Protein AF-A0A1A6FY89-F1 (afdb_monomer_lite)

InterPro domains:
  IPR026791 Dedicator o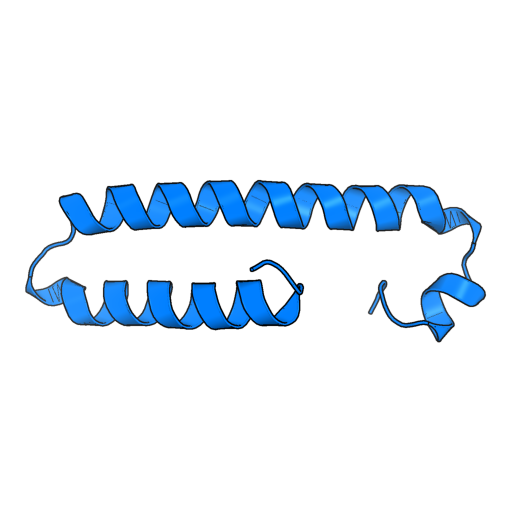f cytokinesis [PTHR45653] (1-65)
  IPR027357 DOCKER domain [PS51651] (1-68)
  IPR043162 Dedicator of cytokinesis, C-terminal, lobe C [G3DSA:1.20.58.740] (1-68)
  IPR046773 DOCKER, Lobe C [PF20421] (2-63)

Structure (mmCIF, N/CA/C/O backbone):
data_AF-A0A1A6FY89-F1
#
_entry.id   AF-A0A1A6FY89-F1
#
loop_
_atom_site.group_PDB
_atom_site.id
_atom_site.type_symbol
_atom_site.label_atom_id
_atom_site.label_alt_id
_atom_site.label_comp_id
_atom_site.label_asym_id
_atom_site.label_entity_id
_atom_site.label_seq_id
_atom_site.pdbx_PDB_ins_code
_atom_site.Cartn_x
_atom_site.Cartn_y
_atom_site.Cartn_z
_atom_site.occupancy
_atom_site.B_iso_or_equiv
_atom_site.auth_seq_id
_atom_site.auth_comp_id
_atom_site.auth_asym_id
_atom_site.auth_atom_id
_atom_site.pdbx_PDB_model_num
ATOM 1 N N . ALA A 1 1 ? 1.147 -5.020 -13.850 1.00 85.25 1 ALA A N 1
ATOM 2 C CA . ALA A 1 1 ? 1.137 -3.770 -14.633 1.00 85.25 1 ALA A CA 1
ATOM 3 C C . ALA A 1 1 ? 2.567 -3.272 -14.818 1.00 85.25 1 ALA A C 1
ATOM 5 O O . ALA A 1 1 ? 3.212 -3.784 -15.711 1.00 85.25 1 ALA A O 1
ATOM 6 N N . PHE A 1 2 ? 3.101 -2.407 -13.948 1.00 94.00 2 PHE A N 1
ATOM 7 C CA . PHE A 1 2 ? 4.402 -1.746 -14.177 1.00 94.00 2 PHE A CA 1
ATOM 8 C C . PHE A 1 2 ? 5.618 -2.484 -13.600 1.00 94.00 2 PHE A C 1
ATOM 10 O O . PHE A 1 2 ? 6.717 -2.370 -14.121 1.00 94.00 2 PHE A O 1
ATOM 17 N N . PHE A 1 3 ? 5.426 -3.284 -12.547 1.00 92.12 3 PHE A N 1
ATOM 18 C CA . PHE A 1 3 ? 6.516 -4.039 -11.908 1.00 92.12 3 PHE A CA 1
ATOM 19 C C . PHE A 1 3 ? 6.804 -5.401 -12.555 1.00 92.12 3 PHE A C 1
ATOM 21 O O . PHE A 1 3 ? 7.661 -6.141 -12.077 1.00 92.12 3 PHE A O 1
ATOM 28 N N . VAL A 1 4 ? 6.069 -5.778 -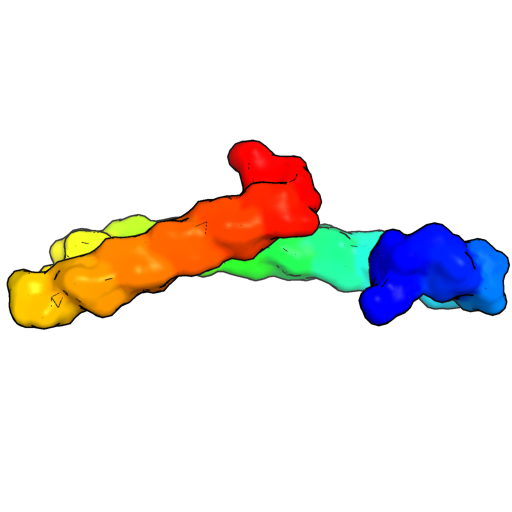13.605 1.00 93.94 4 VAL A N 1
ATOM 29 C CA . VAL A 1 4 ? 6.318 -7.050 -14.295 1.00 93.94 4 VAL A CA 1
ATOM 30 C C . VAL A 1 4 ? 7.567 -6.921 -15.156 1.00 93.94 4 VAL A C 1
ATOM 32 O O . VAL A 1 4 ? 7.791 -5.882 -15.778 1.00 93.94 4 VAL A O 1
ATOM 35 N N . LYS A 1 5 ? 8.365 -7.991 -15.208 1.00 92.38 5 LYS A N 1
ATOM 36 C CA . LYS A 1 5 ? 9.663 -8.005 -15.894 1.00 92.38 5 LYS A CA 1
ATOM 37 C C . LYS A 1 5 ? 9.565 -7.515 -17.342 1.00 92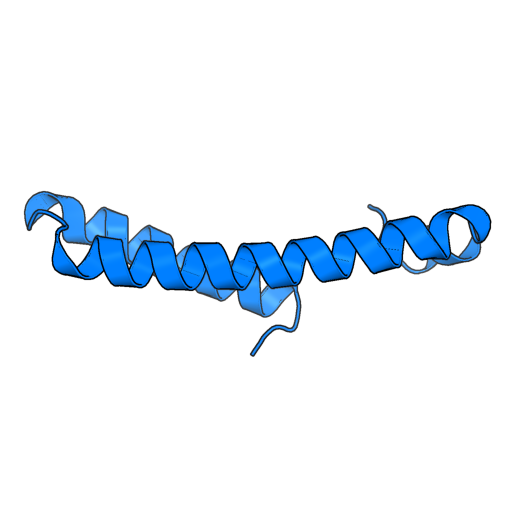.38 5 LYS A C 1
ATOM 39 O O . LYS A 1 5 ? 10.377 -6.695 -17.753 1.00 92.38 5 LYS A O 1
ATOM 44 N N . ASP A 1 6 ? 8.546 -7.961 -18.072 1.00 96.62 6 ASP A N 1
ATOM 45 C CA . ASP A 1 6 ? 8.365 -7.609 -19.483 1.00 96.62 6 ASP A CA 1
ATOM 46 C C . ASP A 1 6 ? 8.120 -6.109 -19.689 1.00 96.62 6 ASP A C 1
ATOM 48 O O . ASP A 1 6 ? 8.656 -5.530 -20.632 1.00 96.62 6 ASP A O 1
ATOM 52 N N . TYR A 1 7 ? 7.376 -5.450 -18.790 1.00 96.75 7 TYR A N 1
ATOM 53 C CA . TYR A 1 7 ? 7.153 -4.001 -18.860 1.00 96.75 7 TYR A CA 1
ATOM 54 C C . TYR A 1 7 ? 8.458 -3.241 -18.605 1.00 96.75 7 TYR A C 1
ATOM 56 O O . TYR A 1 7 ? 8.839 -2.386 -19.397 1.00 96.75 7 TYR A O 1
ATOM 64 N N . VAL A 1 8 ? 9.178 -3.610 -17.539 1.00 94.25 8 VAL A N 1
ATOM 65 C CA . VAL A 1 8 ? 10.441 -2.963 -17.145 1.00 94.25 8 VAL A CA 1
ATOM 66 C C . VAL A 1 8 ? 11.506 -3.079 -18.240 1.00 94.25 8 VAL A C 1
ATOM 68 O O . VAL A 1 8 ? 12.257 -2.137 -18.463 1.00 94.25 8 VAL A O 1
ATOM 71 N N . LEU A 1 9 ? 11.570 -4.218 -18.937 1.00 95.19 9 LEU A N 1
ATOM 72 C CA . LEU A 1 9 ? 12.528 -4.426 -20.026 1.00 95.19 9 LEU A CA 1
ATOM 73 C C . LEU A 1 9 ? 12.144 -3.700 -21.322 1.00 95.19 9 LEU A C 1
ATOM 75 O O . LEU A 1 9 ? 13.034 -3.335 -22.086 1.00 95.19 9 LEU A O 1
ATOM 79 N N . SER A 1 10 ? 10.848 -3.516 -21.584 1.00 97.50 10 SER A N 1
ATOM 80 C CA . SER A 1 10 ? 10.362 -2.846 -22.799 1.00 97.50 10 SER A CA 1
ATOM 81 C C . SER A 1 10 ? 10.323 -1.320 -22.691 1.00 97.50 10 SER A C 1
ATOM 83 O O . SER A 1 10 ? 10.343 -0.669 -23.729 1.00 97.50 10 SER A O 1
ATOM 85 N N . HIS A 1 11 ? 10.312 -0.766 -21.472 1.00 97.56 11 HIS A N 1
ATOM 86 C CA . HIS A 1 11 ? 10.214 0.677 -21.209 1.00 97.56 11 HIS A CA 1
ATOM 87 C C . HIS A 1 11 ? 11.302 1.149 -20.221 1.00 97.56 11 HIS A C 1
ATOM 89 O O . HIS A 1 11 ? 10.993 1.551 -19.092 1.00 97.56 11 HIS A O 1
ATOM 95 N N . PRO A 1 12 ? 12.598 1.071 -20.585 1.00 96.38 12 PRO A N 1
ATOM 96 C CA . PRO A 1 12 ? 13.690 1.488 -19.702 1.00 96.38 12 PRO A CA 1
ATOM 97 C C . PRO A 1 12 ? 13.612 2.971 -19.286 1.00 96.38 12 PRO A C 1
ATOM 99 O O . PRO A 1 12 ? 14.070 3.329 -18.202 1.00 96.38 12 PRO A O 1
ATOM 102 N N . GLU A 1 13 ? 12.997 3.831 -20.101 1.00 97.94 13 GLU A N 1
ATOM 103 C CA . GLU A 1 13 ? 12.774 5.259 -19.840 1.00 97.94 13 GLU A CA 1
ATOM 104 C C . GLU A 1 13 ? 11.838 5.544 -18.653 1.00 97.94 13 GLU A C 1
ATOM 106 O O . GLU A 1 13 ? 11.839 6.644 -18.094 1.00 97.94 13 GLU A O 1
ATOM 111 N N . ASP A 1 14 ? 11.041 4.558 -18.242 1.00 97.88 14 ASP A N 1
ATOM 112 C CA . ASP A 1 14 ? 10.159 4.666 -17.083 1.00 97.88 14 ASP A CA 1
ATOM 113 C C . ASP A 1 14 ? 10.837 4.233 -15.776 1.00 97.88 14 ASP A C 1
ATOM 115 O O . ASP A 1 14 ? 10.233 4.364 -14.710 1.00 97.88 14 ASP A O 1
ATOM 119 N N . GLY A 1 15 ? 12.093 3.771 -15.822 1.00 95.88 15 GLY A N 1
ATOM 120 C CA . GLY A 1 15 ? 12.808 3.201 -14.677 1.00 95.88 15 GLY A CA 1
ATOM 121 C C . GLY A 1 15 ? 12.759 4.062 -13.409 1.00 95.88 15 GLY A C 1
ATOM 122 O O . GLY A 1 15 ? 12.370 3.565 -12.350 1.00 95.88 15 GLY A O 1
ATOM 123 N N . GLU A 1 16 ? 13.066 5.361 -13.509 1.00 97.06 16 GLU A N 1
ATOM 124 C CA . GLU A 1 16 ? 12.982 6.287 -12.365 1.00 97.06 16 GLU A CA 1
ATOM 125 C C . GLU A 1 16 ? 11.553 6.440 -11.835 1.00 97.06 16 GLU A C 1
ATOM 127 O O . GLU A 1 16 ? 11.337 6.440 -10.623 1.00 97.06 16 GLU A O 1
ATOM 132 N N . LYS A 1 17 ? 10.554 6.529 -12.721 1.00 97.44 17 LYS A N 1
ATOM 133 C CA . LYS A 1 17 ? 9.150 6.678 -12.312 1.00 97.44 17 LYS A CA 1
ATOM 134 C C . LYS A 1 17 ? 8.658 5.430 -11.584 1.00 97.44 17 LYS A C 1
ATOM 136 O O . LYS A 1 17 ? 7.958 5.540 -10.581 1.00 97.44 17 LYS A O 1
ATOM 141 N N . ILE A 1 18 ? 9.044 4.247 -12.065 1.00 96.31 18 ILE A N 1
ATOM 142 C CA . ILE A 1 18 ? 8.712 2.958 -11.446 1.00 96.31 18 ILE A CA 1
ATOM 143 C C . ILE A 1 18 ? 9.396 2.828 -10.080 1.00 96.31 18 ILE A C 1
ATOM 145 O O . ILE A 1 18 ? 8.758 2.392 -9.119 1.00 96.31 18 ILE A O 1
ATOM 149 N N . ALA A 1 19 ? 10.664 3.235 -9.965 1.00 94.38 19 ALA A N 1
ATOM 150 C CA . ALA A 1 19 ? 11.370 3.270 -8.686 1.00 94.38 19 ALA A CA 1
ATOM 151 C C . ALA A 1 19 ? 10.674 4.216 -7.695 1.00 94.38 19 ALA A C 1
ATOM 153 O O . ALA A 1 19 ? 10.345 3.802 -6.582 1.00 94.38 19 ALA A O 1
ATOM 154 N N . ARG A 1 20 ? 10.335 5.436 -8.132 1.00 97.19 20 ARG A N 1
ATOM 155 C CA . ARG A 1 20 ? 9.613 6.406 -7.302 1.00 97.19 20 ARG A CA 1
ATOM 156 C C . ARG A 1 20 ? 8.230 5.908 -6.892 1.00 97.19 20 ARG A C 1
ATOM 158 O O . ARG A 1 20 ? 7.823 6.103 -5.751 1.00 97.19 20 ARG A O 1
ATOM 165 N N . LEU A 1 21 ? 7.511 5.232 -7.788 1.00 96.31 21 LEU A N 1
ATOM 166 C CA . LEU A 1 21 ? 6.229 4.607 -7.463 1.00 96.31 21 LEU A CA 1
ATOM 167 C C . LEU A 1 21 ? 6.393 3.574 -6.343 1.00 96.31 21 LEU A C 1
ATOM 169 O O . LEU A 1 21 ? 5.590 3.553 -5.415 1.00 96.31 21 LEU A O 1
ATOM 173 N N . ARG A 1 22 ? 7.445 2.747 -6.391 1.00 93.50 22 ARG A N 1
ATOM 174 C CA . ARG A 1 22 ? 7.725 1.768 -5.333 1.00 93.50 22 ARG A CA 1
ATOM 175 C C . ARG A 1 22 ? 7.979 2.445 -3.987 1.00 93.50 22 ARG A C 1
ATOM 177 O O . ARG A 1 22 ? 7.416 2.003 -2.992 1.00 93.50 22 ARG A O 1
ATOM 184 N N . GLU A 1 23 ? 8.780 3.507 -3.954 1.00 95.38 23 GLU A N 1
ATOM 185 C CA . GLU A 1 23 ? 9.024 4.291 -2.733 1.00 95.38 23 GLU A CA 1
ATOM 186 C C . GLU A 1 23 ? 7.730 4.867 -2.158 1.00 95.38 23 GLU A C 1
ATOM 188 O O . GLU A 1 23 ? 7.424 4.644 -0.991 1.00 95.38 23 GLU A O 1
ATOM 193 N N . LEU A 1 24 ? 6.919 5.520 -2.995 1.00 96.62 24 LEU A N 1
ATOM 194 C CA . LEU A 1 24 ? 5.632 6.085 -2.584 1.00 96.62 24 LEU A CA 1
ATOM 195 C C . LEU A 1 24 ? 4.687 5.020 -2.015 1.00 96.62 24 LEU A C 1
ATOM 197 O O . LEU A 1 24 ? 3.954 5.279 -1.065 1.00 96.62 24 LEU A O 1
ATOM 201 N N . MET A 1 25 ? 4.705 3.805 -2.564 1.00 95.00 25 MET A N 1
ATOM 202 C CA . MET A 1 25 ? 3.902 2.698 -2.044 1.00 95.00 25 MET A CA 1
ATOM 203 C C . MET A 1 25 ? 4.390 2.214 -0.670 1.00 95.00 25 MET A C 1
ATOM 205 O O . MET A 1 25 ? 3.562 1.852 0.168 1.00 95.00 25 MET A O 1
ATOM 209 N N . LEU A 1 26 ? 5.703 2.242 -0.412 1.00 93.56 26 LEU A N 1
ATOM 210 C CA . LEU A 1 26 ? 6.272 1.960 0.912 1.00 93.56 26 LEU A CA 1
ATOM 211 C C . LEU A 1 26 ? 5.894 3.050 1.923 1.00 93.56 26 LEU A C 1
ATOM 213 O O . LEU A 1 26 ? 5.430 2.731 3.017 1.00 93.56 26 LEU A O 1
ATOM 217 N N . GLU A 1 27 ? 6.033 4.322 1.541 1.00 95.88 27 GLU A N 1
ATOM 218 C CA . GLU A 1 27 ? 5.620 5.475 2.355 1.00 95.88 27 GLU A CA 1
ATOM 219 C C . GLU A 1 27 ? 4.121 5.381 2.704 1.00 95.88 27 GLU A C 1
ATOM 221 O O . GLU A 1 27 ? 3.727 5.496 3.866 1.00 95.88 27 GLU A O 1
ATOM 226 N N . GLN A 1 28 ? 3.272 5.062 1.722 1.00 96.38 28 GLN A N 1
ATOM 227 C CA . GLN A 1 28 ? 1.833 4.890 1.928 1.00 96.38 28 GLN A CA 1
ATOM 228 C C . GLN A 1 28 ? 1.506 3.742 2.895 1.00 96.38 28 GLN A C 1
ATOM 230 O O . GLN A 1 28 ? 0.568 3.858 3.688 1.00 96.38 28 GLN A O 1
ATOM 235 N N . ALA A 1 29 ? 2.258 2.637 2.852 1.00 95.50 29 ALA A N 1
ATOM 236 C CA . ALA A 1 29 ? 2.060 1.526 3.778 1.00 95.50 29 ALA A CA 1
ATOM 237 C C . ALA A 1 29 ? 2.314 1.957 5.233 1.00 95.50 29 ALA A C 1
ATOM 239 O O . ALA A 1 29 ? 1.511 1.632 6.104 1.00 95.50 29 ALA A O 1
ATOM 240 N N . GLN A 1 30 ? 3.359 2.752 5.486 1.00 95.44 30 GLN A N 1
ATOM 241 C CA . GLN A 1 30 ? 3.645 3.295 6.821 1.00 95.44 30 GLN A CA 1
ATOM 242 C C . GLN A 1 30 ? 2.533 4.233 7.313 1.00 95.44 30 GLN A C 1
ATOM 244 O O . GLN A 1 30 ? 2.117 4.162 8.470 1.00 95.44 30 GLN A O 1
ATOM 249 N N . ILE A 1 31 ? 2.008 5.086 6.427 1.00 97.69 31 ILE A N 1
ATOM 250 C CA . ILE A 1 31 ? 0.895 5.991 6.753 1.00 97.69 31 ILE A CA 1
ATOM 251 C C . ILE A 1 31 ? -0.356 5.191 7.143 1.00 97.69 31 ILE A C 1
ATOM 253 O O . ILE A 1 31 ? -1.018 5.514 8.132 1.00 97.69 31 ILE A O 1
ATOM 257 N N . LEU A 1 32 ? -0.674 4.133 6.392 1.00 97.81 32 LEU A N 1
ATOM 258 C CA . LEU A 1 32 ? -1.810 3.258 6.688 1.00 97.81 32 LEU A CA 1
ATOM 259 C C . LEU A 1 32 ? -1.631 2.501 8.005 1.00 97.81 32 LEU A C 1
ATOM 261 O O . LEU A 1 32 ? -2.576 2.437 8.786 1.00 97.81 32 LEU A O 1
ATOM 265 N N . GLU A 1 33 ? -0.437 1.973 8.276 1.00 97.12 33 GLU A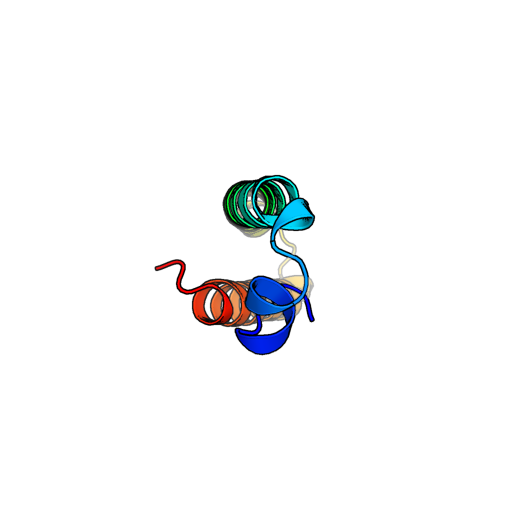 N 1
ATOM 266 C CA . GLU A 1 33 ? -0.122 1.296 9.539 1.00 97.12 33 GLU A CA 1
ATOM 267 C C . GLU A 1 33 ? -0.366 2.217 10.738 1.00 97.12 33 GLU A C 1
ATOM 269 O O . GLU A 1 33 ? -1.084 1.858 11.675 1.00 97.12 33 GLU A O 1
ATOM 274 N N . PHE A 1 34 ? 0.146 3.449 10.668 1.00 98.19 34 PHE A N 1
ATOM 275 C CA . PHE A 1 34 ? -0.087 4.451 11.702 1.00 98.19 34 PHE A CA 1
ATOM 276 C C . PHE A 1 34 ? -1.575 4.801 11.842 1.00 98.19 34 PHE A C 1
ATOM 278 O O . PHE A 1 34 ? -2.104 4.852 12.954 1.00 98.19 34 PHE A O 1
ATOM 285 N N . GLY A 1 35 ? -2.273 5.001 10.721 1.00 98.44 35 GLY A N 1
ATOM 286 C CA . GLY A 1 35 ? -3.706 5.288 10.707 1.00 98.44 35 GLY A CA 1
ATOM 287 C C . GLY A 1 35 ? -4.538 4.178 11.353 1.00 98.44 35 GLY A C 1
ATOM 288 O O . GLY A 1 35 ? -5.439 4.468 12.141 1.00 98.44 35 GLY A O 1
ATOM 289 N N . LEU A 1 36 ? -4.208 2.911 11.089 1.00 98.50 36 LEU A N 1
ATOM 290 C CA . LEU A 1 36 ? -4.863 1.758 11.709 1.00 98.50 36 LEU A CA 1
ATOM 291 C C . LEU A 1 36 ? -4.588 1.685 13.213 1.00 98.50 36 LEU A C 1
ATOM 293 O O . LEU A 1 36 ? -5.524 1.441 13.974 1.00 98.50 36 LEU A O 1
ATOM 297 N N . ALA A 1 37 ? -3.360 1.967 13.653 1.00 98.38 37 ALA A N 1
ATOM 298 C CA . ALA A 1 37 ? -3.017 2.010 15.075 1.00 98.38 37 ALA A CA 1
ATOM 299 C C . ALA A 1 37 ? -3.759 3.130 15.826 1.00 98.38 37 ALA A C 1
ATOM 301 O O . ALA A 1 37 ? -4.178 2.955 16.971 1.00 98.38 37 ALA A O 1
ATOM 302 N N . VAL A 1 38 ? -3.955 4.292 15.194 1.00 98.56 38 VAL A N 1
ATOM 303 C CA . VAL A 1 38 ? -4.802 5.357 15.754 1.00 98.56 38 VAL A CA 1
ATOM 304 C C . VAL A 1 38 ? -6.263 4.914 15.770 1.00 98.56 38 VAL A C 1
ATOM 306 O O . VAL A 1 38 ? -6.925 5.045 16.797 1.00 98.56 38 VAL A O 1
ATOM 309 N N . HIS A 1 39 ? -6.762 4.346 14.673 1.00 98.44 39 HIS A N 1
ATOM 310 C CA . HIS A 1 39 ? -8.142 3.880 14.574 1.00 98.44 39 HIS A CA 1
ATOM 311 C C . HIS A 1 39 ? -8.477 2.822 15.638 1.00 98.44 39 HIS A C 1
ATOM 313 O O . HIS A 1 39 ? -9.548 2.877 16.235 1.00 98.44 39 HIS A O 1
ATOM 319 N N . GLU A 1 40 ? -7.563 1.896 15.938 1.00 98.31 40 GLU A N 1
ATOM 320 C CA . GLU A 1 40 ? -7.739 0.876 16.981 1.00 98.31 40 GLU A CA 1
ATOM 321 C C . GLU A 1 40 ? -8.071 1.476 18.358 1.00 98.31 40 GLU A C 1
ATOM 323 O O . GLU A 1 40 ? -8.879 0.917 19.108 1.00 98.31 40 GLU A O 1
ATOM 328 N N . LYS A 1 41 ? -7.479 2.632 18.682 1.00 98.19 41 LYS A N 1
ATOM 329 C CA . LYS A 1 41 ? -7.667 3.310 19.973 1.00 98.19 41 LYS A CA 1
ATOM 330 C C . LYS A 1 41 ? -9.064 3.901 20.135 1.00 98.19 41 LYS A C 1
ATOM 332 O O . LYS A 1 41 ? -9.540 4.004 21.261 1.00 98.19 41 LYS A O 1
ATOM 337 N N . PHE A 1 42 ? -9.705 4.292 19.034 1.00 98.12 42 PHE A N 1
ATOM 338 C CA . PHE A 1 42 ? -10.953 5.062 19.057 1.00 98.12 42 PHE A CA 1
ATOM 339 C C . PHE A 1 42 ? -12.143 4.340 18.415 1.00 98.12 42 PHE A C 1
ATOM 341 O O . PHE A 1 42 ? -13.257 4.857 18.461 1.00 98.12 42 PHE A O 1
ATOM 348 N N . VAL A 1 43 ? -11.939 3.156 17.826 1.00 98.00 43 VAL A N 1
ATOM 349 C CA . VAL A 1 43 ? -13.009 2.420 17.147 1.00 98.00 43 VAL A CA 1
ATOM 350 C C . VAL A 1 43 ? -14.113 1.984 18.129 1.00 98.00 43 VAL A C 1
ATOM 352 O O . VAL A 1 43 ? -13.816 1.332 19.139 1.00 98.00 43 VAL A O 1
ATOM 355 N N . PRO A 1 44 ? -15.391 2.282 17.828 1.00 98.19 44 PRO A N 1
ATOM 356 C CA . PRO A 1 44 ? -16.536 1.765 18.574 1.00 98.19 44 PRO A CA 1
ATOM 357 C C . PRO A 1 44 ? -16.589 0.229 18.614 1.00 98.19 44 PRO A C 1
ATOM 359 O O . PRO A 1 44 ? -16.097 -0.452 17.711 1.00 98.19 44 PRO A O 1
ATOM 362 N N . GLN A 1 45 ? -17.193 -0.340 19.663 1.00 97.62 45 GLN A N 1
ATOM 363 C CA . GLN A 1 45 ? -17.239 -1.797 19.866 1.00 97.62 45 GLN A CA 1
ATOM 364 C C . GLN A 1 45 ? -17.926 -2.546 18.715 1.00 97.62 45 GLN A C 1
ATOM 366 O O . GLN A 1 45 ? -17.430 -3.580 18.272 1.00 97.62 45 GLN A O 1
ATOM 371 N N . ASP A 1 46 ? -19.029 -2.009 18.207 1.00 98.12 46 ASP A N 1
ATOM 372 C CA . ASP A 1 46 ? -19.791 -2.533 17.071 1.00 98.12 46 ASP A CA 1
ATOM 373 C C . ASP A 1 46 ? -19.006 -2.487 15.749 1.00 98.12 46 ASP A C 1
ATOM 375 O O . ASP A 1 46 ? -19.227 -3.313 14.865 1.00 98.12 46 ASP A O 1
ATOM 379 N N . MET A 1 47 ? -18.025 -1.586 15.639 1.00 98.12 47 MET A N 1
ATOM 380 C CA . MET A 1 47 ? -17.161 -1.425 14.463 1.00 98.12 47 MET A CA 1
ATOM 381 C C . MET A 1 47 ? -15.840 -2.207 14.551 1.00 98.12 47 MET A C 1
ATOM 383 O O . MET A 1 47 ? -15.070 -2.245 13.586 1.00 98.12 47 MET A O 1
ATOM 387 N N . ARG A 1 48 ? -15.566 -2.898 15.667 1.00 98.06 48 ARG A N 1
ATOM 388 C CA . ARG A 1 48 ? -14.377 -3.762 15.823 1.00 98.06 48 ARG A CA 1
ATOM 389 C C . ARG A 1 48 ? -14.236 -4.822 14.716 1.00 98.06 48 ARG A C 1
ATOM 391 O O . ARG A 1 48 ? -13.110 -4.989 14.239 1.00 98.06 48 ARG A O 1
ATOM 398 N N . PRO A 1 49 ? -15.305 -5.505 14.245 1.00 98.56 49 PRO A N 1
ATOM 399 C CA . PRO A 1 49 ? -15.183 -6.468 13.147 1.00 98.56 49 PRO A CA 1
ATOM 400 C C . PRO A 1 49 ? -14.687 -5.828 11.844 1.00 98.56 49 PRO A C 1
ATOM 402 O O . PRO A 1 49 ? -13.877 -6.421 11.130 1.00 98.56 49 PRO A O 1
ATOM 405 N N . LEU A 1 50 ? -15.121 -4.596 11.556 1.00 98.44 50 LEU A N 1
ATOM 406 C CA . LEU A 1 50 ? -14.647 -3.842 10.398 1.00 98.44 50 LEU A CA 1
ATOM 407 C C . LEU A 1 50 ? -13.167 -3.482 10.549 1.00 98.44 50 LEU A C 1
ATOM 409 O O . LEU A 1 50 ? -12.391 -3.726 9.627 1.00 98.44 50 LEU A O 1
ATOM 413 N N . HIS A 1 51 ? -12.759 -2.968 11.713 1.00 98.62 51 HIS A N 1
ATOM 414 C CA . HIS A 1 51 ? -11.352 -2.663 11.980 1.00 98.62 51 HIS A CA 1
ATOM 415 C C . HIS A 1 51 ? -10.456 -3.894 11.803 1.00 98.62 51 HIS A C 1
ATOM 417 O O . HIS A 1 51 ? -9.443 -3.813 11.111 1.00 98.62 51 HIS A O 1
ATOM 423 N N . LYS A 1 52 ? -10.865 -5.055 12.334 1.00 98.44 52 LYS A N 1
ATOM 424 C CA . LYS A 1 52 ? -10.133 -6.310 12.129 1.00 98.44 52 LYS A CA 1
ATOM 425 C C . LYS A 1 52 ? -9.966 -6.631 10.641 1.00 98.44 52 LYS A C 1
ATOM 427 O O . LYS A 1 52 ? -8.863 -6.953 10.210 1.00 98.44 52 LYS A O 1
ATOM 432 N N . LYS A 1 53 ? -11.030 -6.492 9.845 1.00 98.50 53 LYS A N 1
ATOM 433 C CA . LYS A 1 53 ? -10.960 -6.729 8.398 1.00 98.50 53 LYS A CA 1
ATOM 434 C C . LYS A 1 53 ? -9.985 -5.771 7.704 1.00 98.50 53 LYS A C 1
ATOM 436 O O . LYS A 1 53 ? -9.274 -6.204 6.804 1.00 98.50 53 LYS A O 1
ATOM 441 N N . LEU A 1 54 ? -9.924 -4.503 8.118 1.00 98.50 54 LEU A N 1
ATOM 442 C CA . LEU A 1 54 ? -8.961 -3.535 7.579 1.00 98.50 54 LEU A CA 1
ATOM 443 C C . LEU A 1 54 ? -7.513 -3.938 7.886 1.00 98.50 54 LEU A C 1
ATOM 445 O O . LEU A 1 54 ? -6.683 -3.915 6.983 1.00 98.50 54 LEU A O 1
ATOM 449 N N . VAL A 1 55 ? -7.226 -4.356 9.123 1.00 98.19 55 VAL A N 1
ATOM 450 C CA . VAL A 1 55 ? -5.893 -4.840 9.527 1.00 98.19 55 VAL A CA 1
ATOM 451 C C . VAL A 1 55 ? -5.505 -6.103 8.755 1.00 98.19 55 VAL A C 1
ATOM 453 O O . VAL A 1 55 ? -4.405 -6.175 8.209 1.00 98.19 55 VAL A O 1
ATOM 456 N N . ASP A 1 56 ? -6.420 -7.069 8.638 1.00 98.00 56 ASP A N 1
ATOM 457 C CA . ASP A 1 56 ? -6.170 -8.315 7.907 1.00 98.00 56 ASP A CA 1
ATOM 458 C C . ASP A 1 56 ? -5.865 -8.026 6.418 1.00 98.00 56 ASP A C 1
ATOM 460 O O . ASP A 1 56 ? -4.906 -8.558 5.858 1.00 98.00 56 ASP A O 1
ATOM 464 N N . GLN A 1 57 ? -6.629 -7.133 5.774 1.00 97.88 57 GLN A N 1
ATOM 465 C CA . GLN A 1 57 ? -6.370 -6.722 4.385 1.00 97.88 57 GLN A CA 1
ATOM 466 C C . GLN A 1 57 ? -5.068 -5.929 4.237 1.00 97.88 57 GLN A C 1
ATOM 468 O O . GLN A 1 57 ? -4.343 -6.114 3.259 1.00 97.88 57 GLN A O 1
ATOM 473 N N . PHE 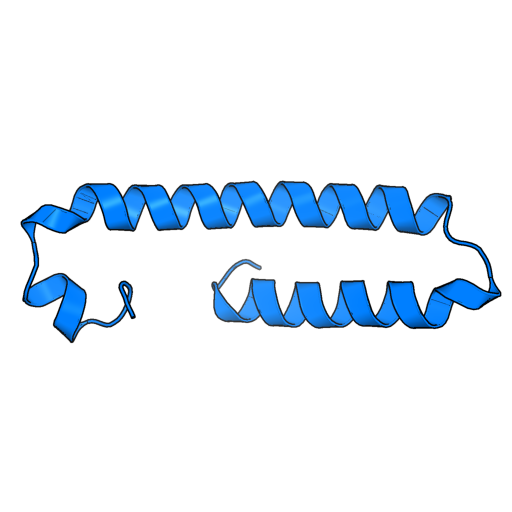A 1 58 ? -4.736 -5.084 5.212 1.00 97.25 58 PHE A N 1
ATOM 474 C CA . PHE A 1 58 ? -3.472 -4.359 5.227 1.00 97.25 58 PHE A CA 1
ATOM 475 C C . PHE A 1 58 ? -2.269 -5.313 5.290 1.00 97.25 58 PHE A C 1
ATOM 477 O O . PHE A 1 58 ? -1.296 -5.121 4.562 1.00 97.25 58 PHE A O 1
ATOM 484 N N . PHE A 1 59 ? -2.353 -6.394 6.070 1.00 95.38 59 PHE A N 1
ATOM 485 C CA . PHE A 1 59 ? -1.294 -7.404 6.136 1.00 95.38 59 PHE A CA 1
ATOM 486 C C . PHE A 1 59 ? -1.124 -8.179 4.818 1.00 95.38 59 PHE A C 1
ATOM 488 O O . PHE A 1 59 ? 0.001 -8.407 4.359 1.00 95.38 59 PHE A O 1
ATOM 495 N N . VAL A 1 60 ? -2.237 -8.535 4.164 1.00 95.38 60 VAL A N 1
ATOM 496 C CA . VAL A 1 60 ? -2.221 -9.139 2.819 1.00 95.38 60 VAL A CA 1
ATOM 497 C C . VAL A 1 60 ? -1.551 -8.194 1.817 1.00 95.38 60 VAL A C 1
ATOM 499 O O . VAL A 1 60 ? -0.685 -8.613 1.047 1.00 95.38 60 VAL A O 1
ATOM 502 N N . MET A 1 61 ? -1.897 -6.907 1.869 1.00 94.25 61 MET A N 1
ATOM 503 C CA . MET A 1 61 ? -1.298 -5.878 1.024 1.00 94.25 61 MET A CA 1
ATOM 504 C C . MET A 1 61 ? 0.216 -5.754 1.266 1.00 94.25 61 MET A C 1
ATOM 506 O O . MET A 1 61 ? 0.980 -5.839 0.304 1.00 94.25 61 MET A O 1
ATOM 510 N N . LYS A 1 62 ? 0.673 -5.622 2.522 1.00 91.38 62 LYS A N 1
ATOM 511 C CA . LYS A 1 62 ? 2.108 -5.571 2.874 1.00 91.38 62 LYS A CA 1
ATOM 512 C C . LYS A 1 62 ? 2.875 -6.776 2.321 1.00 91.38 62 LYS A C 1
ATOM 514 O O . LYS A 1 62 ? 3.910 -6.607 1.673 1.00 91.38 62 LYS A O 1
ATOM 519 N N . SER A 1 63 ? 2.310 -7.972 2.488 1.00 89.75 63 SER A N 1
ATOM 520 C CA . SER A 1 63 ? 2.898 -9.221 1.992 1.00 89.75 63 SER A CA 1
ATOM 521 C C . SER A 1 63 ? 3.052 -9.221 0.468 1.00 89.75 63 SER A C 1
ATOM 523 O O . SER A 1 63 ? 4.088 -9.636 -0.045 1.00 89.75 63 SER A O 1
ATOM 525 N N . SER A 1 64 ? 2.063 -8.696 -0.267 1.00 85.94 64 SER A N 1
ATOM 526 C CA . SER A 1 64 ? 2.117 -8.608 -1.736 1.00 85.94 64 SER A CA 1
ATOM 527 C C . SER A 1 64 ? 3.226 -7.686 -2.262 1.00 85.94 64 SER A C 1
ATOM 529 O O . SER A 1 64 ? 3.702 -7.872 -3.381 1.00 85.94 64 SER A O 1
ATOM 531 N N . PHE A 1 65 ? 3.679 -6.732 -1.443 1.00 78.38 65 PHE A N 1
ATOM 532 C CA . PHE A 1 65 ? 4.776 -5.816 -1.761 1.00 78.38 65 PHE A CA 1
ATOM 533 C C . PHE A 1 65 ? 6.140 -6.275 -1.225 1.00 78.38 65 PHE A C 1
ATOM 535 O O . PHE A 1 65 ? 7.144 -5.600 -1.462 1.00 78.38 65 PHE A O 1
ATOM 542 N N . GLY A 1 66 ? 6.200 -7.413 -0.523 1.00 74.19 66 GLY A N 1
ATOM 543 C CA . GLY A 1 66 ? 7.418 -7.882 0.143 1.00 74.19 66 GLY A CA 1
ATOM 544 C C . GLY A 1 66 ? 7.841 -6.999 1.322 1.00 74.19 66 GLY A C 1
ATOM 545 O O . GLY A 1 66 ? 9.020 -6.963 1.662 1.00 74.19 66 GLY A O 1
ATOM 546 N N . ILE A 1 67 ? 6.896 -6.267 1.917 1.00 65.88 67 ILE A N 1
ATOM 547 C CA . ILE A 1 67 ? 7.113 -5.434 3.101 1.00 65.88 67 ILE A CA 1
ATOM 548 C C . ILE A 1 67 ? 6.853 -6.326 4.319 1.00 65.88 67 ILE A C 1
ATOM 550 O O . ILE A 1 67 ? 5.700 -6.682 4.567 1.00 65.88 67 ILE A O 1
ATOM 554 N N . GLN A 1 68 ? 7.905 -6.715 5.045 1.00 52.78 68 GLN A N 1
ATOM 555 C CA . GLN A 1 68 ? 7.779 -7.381 6.350 1.00 52.78 68 GLN A CA 1
ATOM 556 C C . GLN A 1 68 ? 7.542 -6.321 7.429 1.00 52.78 68 GLN A C 1
ATOM 558 O O . GLN A 1 68 ? 8.380 -5.404 7.534 1.00 52.78 68 GLN A O 1
#

Foldseek 3Di:
DCPDPVNCVVCVVCVVVVVVVLVVLVVVLVVLVVVLVVCVVPPDPVCVVVSVVSVVVSVVVCVVSVND

Organism: Neotoma lepida (NCBI:txid56216)

Sequence (68 aa):
AFFVKDYVLSHPEDGEKIARLRELMLEQAQILEFGLAVHEKFVPQDMRPLHKKLVDQFFVMKSSFGIQ

Secondary structure 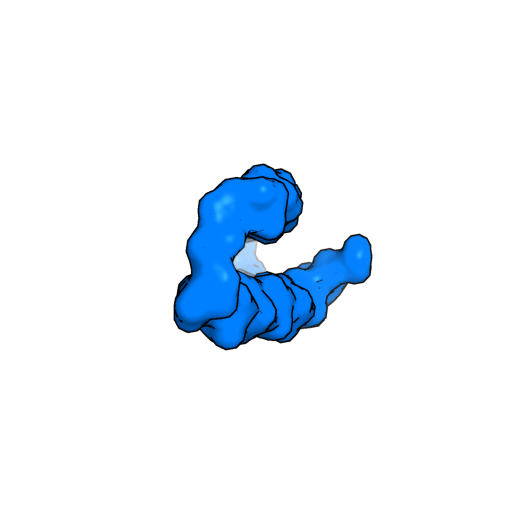(DSSP, 8-state):
--SSHHHHHH-GGGHHHHHHHHHHHHHHHHHHHHHHHHHHHH--GGGHHHHHHHHHHHHHHHHHTT--

pLDDT: mean 94.58, std 7.59, range [52.78, 98.62]

Radius of gyration: 16.11 Å; chains: 1; bounding box: 34×16×43 Å